Protein AF-A0A673VPM3-F1 (afdb_monomer)

InterPro domains:
  IPR019404 Mediator complex, subunit Med11 [PF10280] (8-72)
  IPR019404 Mediator complex, subunit Med11 [PTHR22890] (1-73)

Foldseek 3Di:
DVVVVVVVVLVVLVVVLVVLVVVLVVLVVVLVVQVPDPDHDVVSNVVSVVVSVVSVVVSVVSVVVSVCVVPDDPPPPPPDDD

Organism: Suricata suricatta (NCBI:txid37032)

Radius of gyration: 20.05 Å; Cα contacts (8 Å, |Δi|>4): 23; chains: 1; bounding box: 50×21×57 Å

Solvent-accessible surface area (backbone atoms only — not comparable to full-atom values): 4871 Å² total; per-residue (Å²): 118,70,68,61,54,54,53,51,53,50,50,49,52,52,52,52,45,54,54,49,52,53,51,48,53,52,49,52,52,52,48,54,57,41,66,71,41,100,77,56,58,62,73,58,48,54,52,49,50,54,50,44,54,52,50,52,53,49,47,52,53,52,51,51,51,54,50,50,62,72,68,49,75,77,92,78,80,90,84,84,88,130

Secondary structure (DSSP, 8-state):
-HHHHHHHHHHHHHHHHHHHHHHHHHHHHHHHHHHTSSS--HHHHHHHHHHHHHHHHHHHHHHHHHHHHHHS--S-S-----

pLDDT: mean 83.92, std 14.52, range [41.78, 95.62]

Mean predicted aligned error: 8.21 Å

Structure (mmCIF, N/CA/C/O backbone):
data_AF-A0A673VPM3-F1
#
_entry.id   AF-A0A673VPM3-F1
#
loop_
_atom_site.group_PDB
_atom_site.id
_atom_site.type_symbol
_atom_site.label_atom_id
_atom_site.label_alt_id
_atom_site.label_comp_id
_atom_site.label_asym_id
_atom_site.label_entity_id
_atom_site.label_seq_id
_atom_site.pdbx_PDB_ins_code
_atom_site.Cartn_x
_atom_site.Cartn_y
_atom_site.Cartn_z
_atom_site.occupancy
_atom_site.B_iso_or_equiv
_atom_site.auth_seq_id
_atom_site.auth_comp_id
_atom_site.auth_asym_id
_atom_site.auth_atom_id
_atom_site.pdbx_PDB_model_num
ATOM 1 N N . MET A 1 1 ? 10.908 6.983 -31.937 1.00 51.06 1 MET A N 1
ATOM 2 C CA . MET A 1 1 ? 9.502 7.086 -31.478 1.00 51.06 1 MET A CA 1
ATOM 3 C C . MET A 1 1 ? 9.117 5.991 -30.476 1.00 51.06 1 MET A C 1
ATOM 5 O O . MET A 1 1 ? 8.412 6.319 -29.538 1.00 51.06 1 MET A O 1
ATOM 9 N N . ALA A 1 2 ? 9.614 4.748 -30.579 1.00 56.59 2 ALA A N 1
ATOM 10 C CA . ALA A 1 2 ? 9.287 3.671 -29.623 1.00 56.59 2 ALA A CA 1
ATOM 11 C C . ALA A 1 2 ? 9.823 3.872 -28.183 1.00 56.59 2 ALA A C 1
ATOM 13 O O . ALA A 1 2 ? 9.148 3.526 -27.220 1.00 56.59 2 ALA A O 1
ATOM 14 N N . THR A 1 3 ? 10.998 4.483 -28.010 1.00 58.38 3 THR A N 1
ATOM 15 C CA . THR A 1 3 ? 11.625 4.697 -26.688 1.00 58.38 3 THR A CA 1
ATOM 16 C C . THR A 1 3 ? 10.865 5.684 -25.798 1.00 58.38 3 THR A C 1
ATOM 18 O O . THR A 1 3 ? 10.786 5.486 -24.590 1.00 58.38 3 THR A O 1
ATOM 21 N N . TYR A 1 4 ? 10.249 6.712 -26.390 1.00 62.38 4 TYR A N 1
ATOM 22 C CA . TYR A 1 4 ? 9.403 7.669 -25.668 1.00 62.38 4 TYR A CA 1
ATOM 23 C C . TYR A 1 4 ? 8.112 7.024 -25.148 1.00 62.38 4 TYR A C 1
ATOM 25 O O . TYR A 1 4 ? 7.633 7.393 -24.082 1.00 62.38 4 TYR A O 1
ATOM 33 N N . SER A 1 5 ? 7.576 6.030 -25.866 1.00 76.19 5 SER A N 1
ATOM 34 C CA . SER A 1 5 ? 6.382 5.291 -25.438 1.00 76.19 5 SER A CA 1
ATOM 35 C C . SER A 1 5 ? 6.649 4.481 -24.170 1.00 76.19 5 SER A C 1
ATOM 37 O O . SER A 1 5 ? 5.851 4.531 -23.241 1.00 76.19 5 SER A O 1
ATOM 39 N N . LEU A 1 6 ? 7.795 3.794 -24.109 1.00 79.69 6 LEU A N 1
ATOM 40 C CA . LEU A 1 6 ? 8.194 3.016 -22.936 1.00 79.69 6 LEU A CA 1
ATOM 41 C C . LEU A 1 6 ? 8.504 3.920 -21.736 1.00 79.69 6 LEU A C 1
ATOM 43 O O . LEU A 1 6 ? 8.099 3.619 -20.621 1.00 79.69 6 LEU A O 1
ATOM 47 N N . ALA A 1 7 ? 9.179 5.052 -21.954 1.00 79.94 7 ALA A N 1
ATOM 48 C CA . ALA A 1 7 ? 9.433 6.025 -20.891 1.00 79.94 7 ALA A CA 1
ATOM 49 C C . ALA A 1 7 ? 8.129 6.599 -20.302 1.00 79.94 7 ALA A C 1
ATOM 51 O O . ALA A 1 7 ? 8.003 6.700 -19.085 1.00 79.94 7 ALA A O 1
ATOM 52 N N . ASN A 1 8 ? 7.141 6.912 -21.146 1.00 86.25 8 ASN A N 1
ATOM 53 C CA . ASN A 1 8 ? 5.835 7.401 -20.696 1.00 86.25 8 ASN A CA 1
ATOM 54 C C . ASN A 1 8 ? 5.032 6.334 -19.937 1.00 86.25 8 ASN A C 1
ATOM 56 O O . ASN A 1 8 ? 4.379 6.652 -18.950 1.00 86.25 8 ASN A O 1
ATOM 60 N N . GLU A 1 9 ? 5.089 5.072 -20.364 1.00 86.50 9 GLU A N 1
ATOM 61 C CA . GLU A 1 9 ? 4.458 3.959 -19.642 1.00 86.50 9 GLU A CA 1
ATOM 62 C C . GLU A 1 9 ? 5.084 3.759 -18.255 1.00 86.50 9 GLU A C 1
ATOM 64 O O . GLU A 1 9 ? 4.378 3.555 -17.270 1.00 86.50 9 GLU A O 1
ATOM 69 N N . ARG A 1 10 ? 6.410 3.902 -18.157 1.00 86.44 10 ARG A N 1
ATOM 70 C CA . ARG A 1 10 ? 7.149 3.826 -16.890 1.00 86.44 10 ARG A CA 1
ATOM 71 C C . ARG A 1 10 ? 6.811 4.984 -15.956 1.00 86.44 10 ARG A C 1
ATOM 73 O O . ARG A 1 10 ? 6.597 4.749 -14.773 1.00 86.44 10 ARG A O 1
ATOM 80 N N . LEU A 1 11 ? 6.725 6.207 -16.485 1.00 89.56 11 LEU A N 1
ATOM 81 C CA . LEU A 1 11 ? 6.273 7.374 -15.721 1.00 89.56 11 LEU A CA 1
ATOM 82 C C 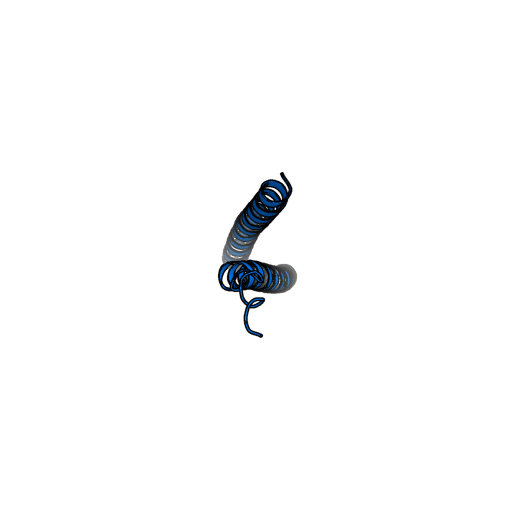. LEU A 1 11 ? 4.861 7.163 -15.178 1.00 89.56 11 LEU A C 1
ATOM 84 O O . LEU A 1 11 ? 4.633 7.363 -13.992 1.00 89.56 11 LEU A O 1
ATOM 88 N N . ARG A 1 12 ? 3.945 6.665 -16.011 1.00 90.44 12 ARG A N 1
ATOM 89 C CA . ARG A 1 12 ? 2.579 6.361 -15.583 1.00 90.44 12 ARG A CA 1
ATOM 90 C C . ARG A 1 12 ? 2.532 5.300 -14.482 1.00 90.44 12 ARG A C 1
ATOM 92 O O . ARG A 1 12 ? 1.794 5.462 -13.521 1.00 90.44 12 ARG A O 1
ATOM 99 N N . ALA A 1 13 ? 3.347 4.251 -14.589 1.00 89.19 13 ALA A N 1
ATOM 100 C CA . ALA A 1 13 ? 3.448 3.241 -13.540 1.00 89.19 13 ALA A CA 1
ATOM 101 C C . ALA A 1 13 ? 3.951 3.838 -12.212 1.00 89.19 13 ALA A C 1
ATOM 103 O O . ALA A 1 13 ? 3.461 3.470 -11.151 1.00 89.19 13 ALA A O 1
ATOM 104 N N . LEU A 1 14 ? 4.896 4.784 -12.256 1.00 92.50 14 LEU A N 1
ATOM 105 C CA . LEU A 1 14 ? 5.357 5.499 -11.060 1.00 92.50 14 LEU A CA 1
ATOM 106 C C . LEU A 1 14 ? 4.267 6.409 -10.471 1.00 92.50 14 LEU A C 1
ATOM 108 O O . LEU A 1 14 ? 4.093 6.414 -9.257 1.00 92.50 14 LEU A O 1
ATOM 112 N N . GLU A 1 15 ? 3.501 7.119 -11.302 1.00 94.25 15 GLU A N 1
ATOM 113 C CA . GLU A 1 15 ? 2.346 7.915 -10.851 1.00 94.25 15 GLU A CA 1
ATOM 114 C C . GLU A 1 15 ? 1.272 7.037 -10.184 1.00 94.25 15 GLU A C 1
ATOM 116 O O . GLU A 1 15 ? 0.708 7.406 -9.150 1.00 94.25 15 GLU A O 1
ATOM 121 N N . ASP A 1 16 ? 1.003 5.854 -10.744 1.00 92.38 16 ASP A N 1
ATOM 122 C CA . ASP A 1 16 ? 0.063 4.892 -10.167 1.00 92.38 16 ASP A CA 1
ATOM 123 C C . ASP A 1 16 ? 0.561 4.377 -8.802 1.00 92.38 16 ASP A C 1
ATOM 125 O O . ASP A 1 16 ? -0.223 4.336 -7.847 1.00 92.38 16 ASP A O 1
ATOM 129 N N . ILE A 1 17 ? 1.865 4.089 -8.672 1.00 94.12 17 ILE A N 1
ATOM 130 C CA . ILE A 1 17 ? 2.507 3.736 -7.392 1.00 94.12 17 ILE A CA 1
ATOM 131 C C . ILE A 1 17 ? 2.362 4.875 -6.371 1.00 94.12 17 ILE A C 1
ATOM 133 O O . ILE A 1 17 ? 1.976 4.630 -5.228 1.00 94.12 17 ILE A O 1
ATOM 137 N N . GLU A 1 18 ? 2.641 6.125 -6.753 1.00 95.50 18 GLU A N 1
ATOM 138 C CA . GLU A 1 18 ? 2.504 7.284 -5.857 1.00 95.50 18 GLU A CA 1
ATOM 139 C C . GLU A 1 18 ? 1.065 7.451 -5.360 1.00 95.50 18 GLU A C 1
ATOM 141 O O . GLU A 1 18 ? 0.826 7.689 -4.169 1.00 95.50 18 GLU A O 1
ATOM 146 N N . ARG A 1 19 ? 0.085 7.270 -6.253 1.00 95.50 19 ARG A N 1
ATOM 147 C CA . ARG A 1 19 ? -1.332 7.318 -5.888 1.00 95.50 19 ARG A CA 1
ATOM 148 C C . ARG A 1 19 ? -1.690 6.222 -4.889 1.00 95.50 19 ARG A C 1
ATOM 150 O O . ARG A 1 19 ? -2.443 6.472 -3.945 1.00 95.50 19 ARG A O 1
ATOM 157 N N . GLU A 1 20 ? -1.168 5.018 -5.086 1.00 93.69 20 G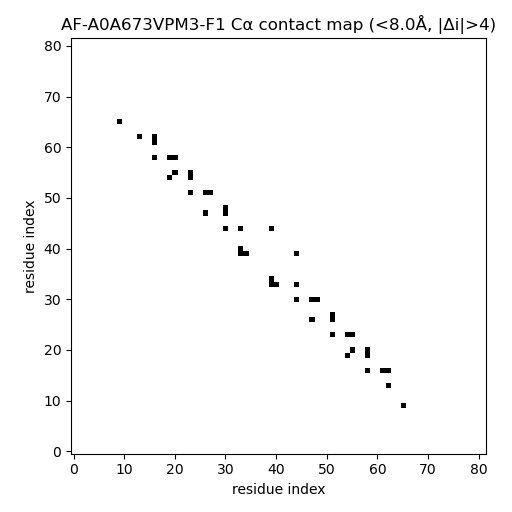LU A N 1
ATOM 158 C CA . GLU A 1 20 ? -1.422 3.890 -4.196 1.00 93.69 20 GLU A CA 1
ATOM 159 C C . GLU A 1 20 ? -0.779 4.084 -2.818 1.00 93.69 20 GLU A C 1
ATOM 161 O O . GLU A 1 20 ? -1.432 3.844 -1.803 1.00 93.69 20 GLU A O 1
ATOM 166 N N . ILE A 1 21 ? 0.432 4.646 -2.753 1.00 94.31 21 ILE A N 1
ATOM 167 C CA . ILE A 1 21 ? 1.061 5.063 -1.489 1.00 94.31 21 ILE A CA 1
ATOM 168 C C . ILE A 1 21 ? 0.170 6.068 -0.745 1.00 94.31 21 ILE A C 1
ATOM 170 O O . ILE A 1 21 ? -0.050 5.930 0.461 1.00 94.31 21 ILE A O 1
ATOM 174 N N . GLY A 1 22 ? -0.402 7.049 -1.450 1.00 94.88 22 GLY A N 1
ATOM 175 C CA . GLY A 1 22 ? -1.364 7.985 -0.863 1.00 94.88 22 GLY A CA 1
ATOM 176 C C . GLY A 1 22 ? -2.586 7.284 -0.252 1.00 94.88 22 GLY A C 1
ATOM 177 O O . GLY A 1 22 ? -3.003 7.611 0.863 1.00 94.88 22 GLY A O 1
ATOM 178 N N . ALA A 1 23 ? -3.127 6.275 -0.939 1.00 91.12 23 ALA A N 1
ATOM 179 C CA . ALA A 1 23 ? -4.246 5.474 -0.441 1.00 91.12 23 ALA A CA 1
ATOM 180 C C . ALA A 1 23 ? -3.867 4.629 0.790 1.00 91.12 23 ALA A C 1
ATOM 182 O O . ALA A 1 23 ? -4.641 4.556 1.748 1.00 91.12 23 ALA A O 1
ATOM 183 N N . ILE A 1 24 ? -2.662 4.047 0.809 1.00 93.50 24 ILE A N 1
ATOM 184 C CA . ILE A 1 24 ? -2.115 3.305 1.957 1.00 93.50 24 ILE A CA 1
ATOM 185 C C . ILE A 1 24 ? -2.037 4.208 3.194 1.00 93.50 24 ILE A C 1
ATOM 187 O O . ILE A 1 24 ? -2.496 3.822 4.272 1.00 93.50 24 ILE A O 1
ATOM 191 N N . LEU A 1 25 ? -1.508 5.426 3.042 1.00 93.69 25 LEU A N 1
ATOM 192 C CA . LEU A 1 25 ? -1.396 6.399 4.133 1.00 93.69 25 LEU A CA 1
ATOM 193 C C . LEU A 1 25 ? -2.770 6.820 4.672 1.00 93.69 25 LEU A C 1
ATOM 195 O O . LEU A 1 25 ? -2.965 6.894 5.887 1.00 93.69 25 LEU A O 1
ATOM 199 N N . GLN A 1 26 ? -3.745 7.047 3.789 1.00 91.19 26 GLN A N 1
ATOM 200 C CA . GLN A 1 26 ? -5.117 7.354 4.198 1.00 91.19 26 GLN A CA 1
ATOM 201 C C . GLN A 1 26 ? -5.764 6.188 4.963 1.00 91.19 26 GLN A C 1
ATOM 203 O O . GLN A 1 26 ? -6.445 6.409 5.972 1.00 91.19 26 GLN A O 1
ATOM 208 N N . ASN A 1 27 ? -5.543 4.950 4.511 1.00 89.19 27 ASN A N 1
ATOM 209 C CA . ASN A 1 27 ? -6.045 3.762 5.195 1.00 89.19 27 ASN A CA 1
ATOM 210 C C . ASN A 1 27 ? -5.432 3.645 6.599 1.00 89.19 27 ASN A C 1
ATOM 212 O O . ASN A 1 27 ? -6.160 3.525 7.584 1.00 89.19 27 ASN A O 1
ATOM 216 N N . ALA A 1 28 ? -4.112 3.811 6.713 1.00 89.81 28 ALA A N 1
ATOM 217 C CA . ALA A 1 28 ? -3.421 3.822 8.001 1.00 89.81 28 ALA A CA 1
ATOM 218 C C . ALA A 1 28 ? -3.987 4.890 8.956 1.00 89.81 28 ALA A C 1
ATOM 220 O O . ALA A 1 28 ? -4.261 4.593 10.118 1.00 89.81 28 ALA A O 1
ATOM 221 N N . GLY A 1 29 ? -4.248 6.106 8.464 1.00 90.44 29 GLY A N 1
ATOM 222 C CA . GLY A 1 29 ? -4.890 7.158 9.259 1.00 90.44 29 GLY A CA 1
ATOM 223 C C . GLY A 1 29 ? -6.294 6.775 9.744 1.00 90.44 29 GLY A C 1
ATOM 224 O O . GLY A 1 29 ? -6.649 7.033 10.894 1.00 90.44 29 GLY A O 1
ATOM 225 N N . THR A 1 30 ? -7.073 6.098 8.899 1.00 88.06 30 THR A N 1
ATOM 226 C CA . THR A 1 30 ? -8.415 5.602 9.249 1.00 88.06 30 THR A CA 1
ATOM 227 C C . THR A 1 30 ? -8.353 4.526 10.335 1.00 88.06 30 THR A C 1
ATOM 229 O O . THR A 1 30 ? -9.149 4.552 11.272 1.00 88.06 30 THR A O 1
ATOM 232 N N . VAL A 1 31 ? -7.387 3.608 10.247 1.00 89.38 31 VAL A N 1
ATOM 233 C CA . VAL A 1 31 ? -7.145 2.564 11.257 1.00 89.38 31 VAL A CA 1
ATOM 234 C C . VAL A 1 31 ? -6.757 3.179 12.601 1.00 89.38 31 VAL A C 1
ATOM 236 O O . VAL A 1 31 ? -7.331 2.815 13.624 1.00 89.38 31 VAL A O 1
ATOM 239 N N . ILE A 1 32 ? -5.835 4.146 12.608 1.00 91.06 32 ILE A N 1
ATOM 240 C CA . ILE A 1 32 ? -5.414 4.846 13.832 1.00 91.06 32 ILE A CA 1
ATOM 241 C C . ILE A 1 32 ? -6.606 5.553 14.496 1.00 91.06 32 ILE A C 1
ATOM 243 O O . ILE A 1 32 ? -6.769 5.466 15.712 1.00 91.06 32 ILE A O 1
ATOM 247 N N . LEU A 1 33 ? -7.469 6.204 13.710 1.00 90.69 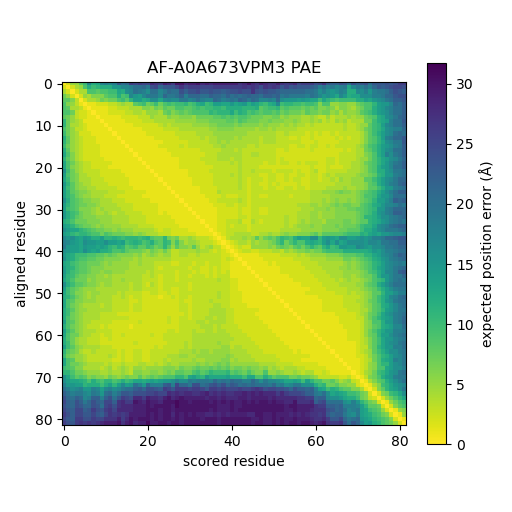33 LEU A N 1
ATOM 248 C CA . LEU A 1 33 ? -8.671 6.868 14.222 1.00 90.69 33 LEU A CA 1
ATOM 249 C C . LEU A 1 33 ? -9.712 5.879 14.770 1.00 90.69 33 LEU A C 1
ATOM 251 O O . LEU A 1 33 ? -10.402 6.167 15.746 1.00 90.69 33 LEU A O 1
ATOM 255 N N . GLU A 1 34 ? -9.857 4.710 14.150 1.00 89.88 34 GLU A N 1
ATOM 256 C CA . GLU A 1 34 ? -10.743 3.659 14.653 1.00 89.88 34 GLU A CA 1
ATOM 257 C C . GLU A 1 34 ? -10.229 3.084 15.981 1.00 89.88 34 GLU A C 1
ATOM 259 O O . GLU A 1 34 ? -11.013 2.866 16.903 1.00 89.88 34 GLU A O 1
ATOM 264 N N . LEU A 1 35 ? -8.911 2.906 16.106 1.00 90.44 35 LEU A N 1
ATOM 265 C CA . LEU A 1 35 ? -8.258 2.448 17.334 1.00 90.44 35 LEU A CA 1
ATOM 266 C C . LEU A 1 35 ? -8.348 3.459 18.483 1.00 90.44 35 LEU A C 1
ATOM 268 O O . LEU A 1 35 ? -8.279 3.055 19.640 1.00 90.44 35 LEU A O 1
ATOM 272 N N . SER A 1 36 ? -8.525 4.754 18.200 1.00 93.00 36 SER A N 1
ATOM 273 C CA . SER A 1 36 ? -8.694 5.768 19.249 1.00 93.00 36 SER A CA 1
ATOM 274 C C . SER A 1 36 ? -10.099 5.799 19.864 1.00 93.00 36 SER A C 1
ATOM 276 O O . SER A 1 36 ? -10.345 6.585 20.777 1.00 93.00 36 SER A O 1
ATOM 278 N N . LYS A 1 37 ? -11.049 5.003 19.356 1.00 93.19 37 LYS A N 1
ATOM 279 C CA . LYS A 1 37 ? -12.419 4.935 19.887 1.00 93.19 37 LYS A CA 1
ATOM 280 C C . LYS A 1 37 ? -12.478 4.055 21.136 1.00 93.19 37 LYS A C 1
ATOM 282 O O . LYS A 1 37 ? -11.816 3.029 21.207 1.00 93.19 37 LYS A O 1
ATOM 287 N N . GLU A 1 38 ? -13.365 4.394 22.076 1.00 87.88 38 GLU A N 1
ATOM 288 C CA . GLU A 1 38 ? -13.614 3.582 23.286 1.00 87.88 38 GLU A CA 1
ATOM 289 C C . GLU A 1 38 ? -14.096 2.156 22.967 1.00 87.88 38 GLU A C 1
ATOM 291 O O . GLU A 1 38 ? -13.818 1.214 23.706 1.00 87.88 38 GLU A O 1
ATOM 296 N N . LYS A 1 39 ? -14.817 1.996 21.851 1.00 91.75 39 LYS A N 1
ATOM 297 C CA . L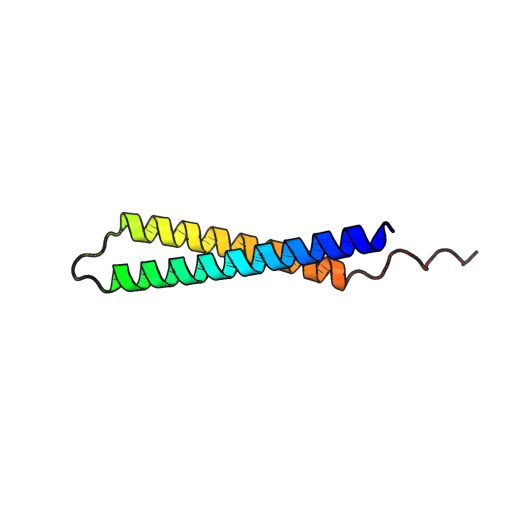YS A 1 39 ? -15.176 0.706 21.258 1.00 91.75 39 LYS A CA 1
ATOM 298 C C . LYS A 1 39 ? -14.758 0.693 19.798 1.00 91.75 39 LYS A C 1
ATOM 300 O O . LYS A 1 39 ? -15.440 1.279 18.956 1.00 91.75 39 LYS A O 1
ATOM 305 N N . SER A 1 40 ? -13.658 0.014 19.516 1.00 87.38 40 SER A N 1
ATOM 306 C CA . SER A 1 40 ? -13.169 -0.212 18.164 1.00 87.38 40 SER A CA 1
ATOM 307 C C . SER A 1 40 ? -13.942 -1.334 17.465 1.00 87.38 40 SER A C 1
ATOM 309 O O . SER 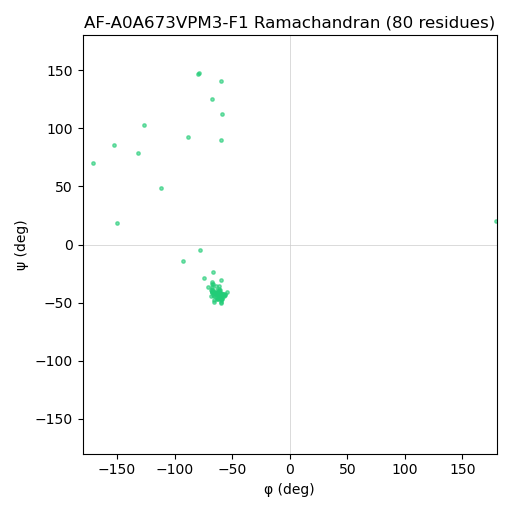A 1 40 ? -14.403 -2.298 18.082 1.00 87.38 40 SER A O 1
ATOM 311 N N . ASN A 1 41 ? -14.097 -1.216 16.147 1.00 91.50 41 ASN A N 1
ATOM 312 C CA . ASN A 1 41 ? -14.654 -2.279 15.317 1.00 91.50 41 ASN A CA 1
ATOM 313 C C . ASN A 1 41 ? -13.548 -3.231 14.835 1.00 91.50 41 ASN A C 1
ATOM 315 O O . ASN A 1 41 ? -12.950 -3.017 13.782 1.00 91.50 41 ASN A O 1
ATOM 319 N N . GLU A 1 42 ? -13.309 -4.309 15.582 1.00 90.06 42 GLU A N 1
ATOM 320 C CA . GLU A 1 42 ? -12.262 -5.301 15.281 1.00 90.06 42 GLU A CA 1
ATOM 321 C C . GLU A 1 42 ? -12.361 -5.880 13.862 1.00 90.06 42 GLU A C 1
ATOM 323 O O . GLU A 1 42 ? -11.363 -5.958 13.155 1.00 90.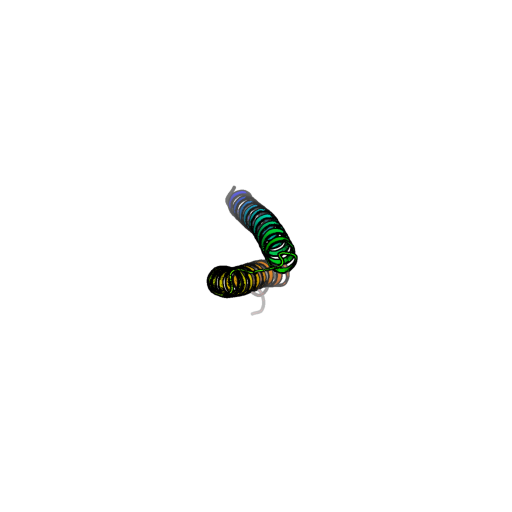06 42 GLU A O 1
ATOM 328 N N . ARG A 1 43 ? -13.572 -6.181 13.371 1.00 91.50 43 ARG A N 1
ATOM 329 C CA . ARG A 1 43 ? -13.755 -6.698 12.000 1.00 91.50 43 ARG A CA 1
ATOM 330 C C . ARG A 1 43 ? -13.344 -5.690 10.929 1.00 91.50 43 ARG A C 1
ATOM 332 O O . ARG A 1 43 ? -12.861 -6.080 9.867 1.00 91.50 43 ARG A O 1
ATOM 339 N N . LEU A 1 44 ? -13.592 -4.403 11.174 1.00 87.81 44 LEU A N 1
ATOM 340 C CA . LEU A 1 44 ? -13.142 -3.342 10.278 1.00 87.81 44 LEU A CA 1
ATOM 341 C C . LEU A 1 44 ? -11.616 -3.235 10.318 1.00 87.81 44 LEU A C 1
ATOM 343 O O . LEU A 1 44 ? -11.002 -3.152 9.260 1.00 87.81 44 LEU A O 1
ATOM 347 N N . LEU A 1 45 ? -11.021 -3.285 11.511 1.00 90.50 45 LEU A N 1
ATOM 348 C CA . LEU A 1 45 ? -9.572 -3.228 11.698 1.00 90.50 45 LEU A CA 1
ATOM 349 C C . LEU A 1 45 ? -8.859 -4.384 10.990 1.00 90.50 45 LEU A C 1
ATOM 351 O O . LEU A 1 45 ? -7.939 -4.125 10.221 1.00 90.50 45 LEU A O 1
ATOM 355 N N . ASP A 1 46 ? -9.332 -5.620 11.148 1.00 90.44 46 ASP A N 1
ATOM 356 C CA . ASP A 1 46 ? -8.758 -6.797 10.483 1.00 90.44 46 ASP A CA 1
ATOM 357 C C . ASP A 1 46 ? -8.814 -6.674 8.959 1.00 90.44 46 ASP A C 1
ATOM 359 O O . ASP A 1 46 ? -7.833 -6.926 8.255 1.00 90.44 46 ASP A O 1
ATOM 363 N N . ARG A 1 47 ? -9.962 -6.231 8.429 1.00 91.38 47 ARG A N 1
ATOM 364 C CA . ARG A 1 47 ? -10.122 -6.007 6.990 1.00 91.38 47 ARG A CA 1
ATOM 365 C C . ARG A 1 47 ? -9.165 -4.927 6.485 1.00 91.38 47 ARG A C 1
ATOM 367 O O . ARG A 1 47 ? -8.582 -5.092 5.415 1.00 91.38 47 ARG A O 1
ATOM 374 N N . GLN A 1 48 ? -9.028 -3.827 7.221 1.00 89.12 48 GLN A N 1
ATOM 375 C CA . GLN A 1 48 ? -8.156 -2.723 6.829 1.00 89.12 48 GLN A CA 1
ATOM 376 C C . GLN A 1 48 ? -6.677 -3.089 6.944 1.00 89.12 48 GLN A C 1
ATOM 378 O O . GLN A 1 48 ? -5.906 -2.724 6.062 1.00 89.12 48 GLN A O 1
ATOM 383 N N . ALA A 1 49 ? -6.291 -3.871 7.953 1.00 88.12 49 ALA A N 1
ATOM 384 C CA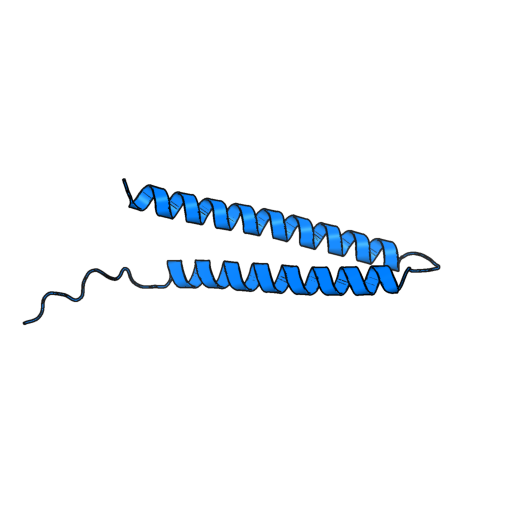 . ALA A 1 49 ? -4.946 -4.416 8.084 1.00 88.12 49 ALA A CA 1
ATOM 385 C C . ALA A 1 49 ? -4.605 -5.346 6.910 1.00 88.12 49 ALA A C 1
ATOM 387 O O . ALA A 1 49 ? -3.556 -5.187 6.290 1.00 88.12 49 ALA A O 1
ATOM 388 N N . ALA A 1 50 ? -5.517 -6.249 6.535 1.00 90.75 50 ALA A N 1
ATOM 389 C CA . ALA A 1 50 ? -5.329 -7.120 5.375 1.00 90.75 50 ALA A CA 1
ATOM 390 C C . ALA A 1 50 ? -5.188 -6.322 4.065 1.00 90.75 50 ALA A C 1
ATOM 392 O O . ALA A 1 50 ? -4.299 -6.603 3.261 1.00 90.75 50 ALA A O 1
ATOM 393 N N . ALA A 1 51 ? -6.029 -5.301 3.866 1.00 88.81 51 ALA A N 1
ATOM 394 C CA . ALA A 1 51 ? -5.945 -4.417 2.704 1.00 88.81 51 ALA A CA 1
ATOM 395 C C . ALA A 1 51 ? -4.630 -3.619 2.679 1.00 88.81 51 ALA A C 1
ATOM 397 O O . ALA A 1 51 ? -3.993 -3.522 1.635 1.00 88.81 51 ALA A O 1
ATOM 398 N N . PHE A 1 52 ? -4.195 -3.100 3.830 1.00 89.31 52 PHE A N 1
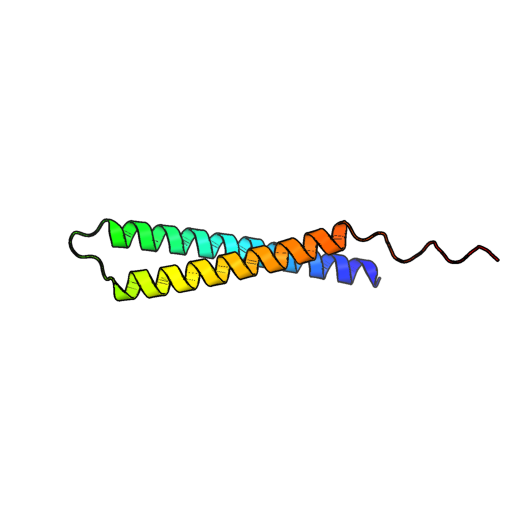ATOM 399 C CA . PHE A 1 52 ? -2.922 -2.398 3.975 1.00 89.31 52 PHE A CA 1
ATOM 400 C C . PHE A 1 52 ? -1.740 -3.297 3.597 1.00 89.31 52 PHE A C 1
ATOM 402 O O . PHE A 1 52 ? -0.912 -2.903 2.780 1.00 89.31 52 PHE A O 1
ATOM 409 N N . THR A 1 53 ? -1.681 -4.519 4.135 1.00 91.44 53 THR A N 1
ATOM 410 C CA . THR A 1 53 ? -0.615 -5.476 3.810 1.00 91.44 53 THR A CA 1
ATOM 411 C C . THR A 1 53 ? -0.583 -5.796 2.318 1.00 91.44 53 THR A C 1
ATOM 413 O O . THR A 1 53 ? 0.494 -5.777 1.725 1.00 91.44 53 THR A O 1
ATOM 416 N N . ALA A 1 54 ? -1.743 -6.037 1.699 1.00 92.88 54 ALA A N 1
ATOM 417 C CA . ALA A 1 54 ? -1.826 -6.324 0.270 1.00 92.88 54 ALA A CA 1
ATOM 418 C C . ALA A 1 54 ? -1.325 -5.149 -0.590 1.00 92.88 54 ALA A C 1
ATOM 420 O O . ALA A 1 54 ? -0.531 -5.359 -1.506 1.00 92.88 54 ALA A O 1
ATOM 421 N N . SER A 1 55 ? -1.728 -3.915 -0.273 1.00 91.81 55 SER A N 1
ATOM 422 C CA . SER A 1 55 ? -1.272 -2.729 -1.008 1.00 91.81 55 SER A CA 1
ATOM 423 C C . SER A 1 55 ? 0.225 -2.467 -0.829 1.00 91.81 55 SER A C 1
ATOM 425 O O . SER A 1 55 ? 0.904 -2.155 -1.801 1.00 91.81 55 SER A O 1
ATOM 427 N N . VAL A 1 56 ? 0.777 -2.648 0.377 1.00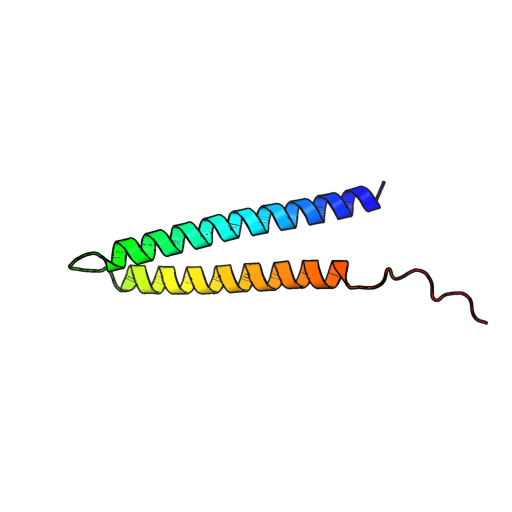 94.06 56 VAL A N 1
ATOM 428 C CA . VAL A 1 56 ? 2.229 -2.511 0.603 1.00 94.06 56 VAL A CA 1
ATOM 429 C C . VAL A 1 56 ? 3.013 -3.536 -0.219 1.00 94.06 56 VAL A C 1
ATOM 431 O O . VAL A 1 56 ? 3.987 -3.171 -0.873 1.00 94.06 56 VAL A O 1
ATOM 434 N N . GLN A 1 57 ? 2.567 -4.796 -0.239 1.00 95.31 57 GLN A N 1
ATOM 435 C CA . GLN A 1 57 ? 3.195 -5.847 -1.047 1.00 95.31 57 GLN A CA 1
ATOM 436 C C . GLN A 1 57 ? 3.143 -5.533 -2.546 1.00 95.31 57 GLN A C 1
ATOM 438 O O . GLN A 1 57 ? 4.113 -5.781 -3.262 1.00 95.31 57 GLN A O 1
ATOM 443 N N . HIS A 1 58 ? 2.026 -4.981 -3.027 1.00 94.19 58 HIS A N 1
ATOM 444 C CA . HIS A 1 58 ? 1.891 -4.599 -4.428 1.00 94.19 58 HIS A CA 1
ATOM 445 C C . HIS A 1 58 ? 2.849 -3.460 -4.800 1.00 94.19 58 HIS A C 1
ATOM 447 O O . HIS A 1 58 ? 3.626 -3.604 -5.745 1.00 94.19 58 HIS A O 1
ATOM 453 N N . VAL A 1 59 ? 2.873 -2.388 -4.000 1.00 95.62 59 VAL A N 1
ATOM 454 C CA . VAL A 1 59 ? 3.786 -1.250 -4.182 1.00 95.62 59 VAL A CA 1
ATOM 455 C C . VAL A 1 59 ? 5.250 -1.700 -4.170 1.00 95.62 59 VAL A C 1
ATOM 457 O O . VAL A 1 59 ? 6.031 -1.286 -5.027 1.00 95.62 59 VAL A O 1
ATOM 460 N N . GLU A 1 60 ? 5.635 -2.578 -3.241 1.00 95.31 60 GLU A N 1
ATOM 461 C CA . GLU A 1 60 ? 6.995 -3.124 -3.168 1.00 95.31 60 GLU A CA 1
ATOM 462 C C . GLU A 1 60 ? 7.367 -3.915 -4.433 1.00 95.31 60 GLU A C 1
ATOM 464 O O . GLU A 1 60 ? 8.469 -3.753 -4.972 1.00 95.31 60 GLU A O 1
ATOM 469 N N . ALA A 1 61 ? 6.456 -4.755 -4.933 1.00 94.25 61 ALA A N 1
ATOM 470 C CA . ALA A 1 61 ? 6.677 -5.557 -6.131 1.00 94.25 61 ALA A CA 1
ATOM 471 C C . ALA A 1 61 ? 6.856 -4.686 -7.386 1.00 94.25 61 ALA A C 1
ATOM 473 O O . ALA A 1 61 ? 7.795 -4.912 -8.161 1.00 94.25 61 ALA A O 1
ATOM 474 N N . GLU A 1 62 ? 6.001 -3.675 -7.555 1.00 93.62 62 GLU A N 1
ATOM 475 C CA . GLU A 1 62 ? 6.048 -2.726 -8.670 1.00 93.62 62 GLU A CA 1
ATOM 476 C C . GLU A 1 62 ? 7.318 -1.868 -8.625 1.00 93.62 62 GLU A C 1
ATOM 478 O O . GLU A 1 62 ? 8.062 -1.805 -9.608 1.00 93.62 62 GLU A O 1
ATOM 483 N N . LEU A 1 63 ? 7.658 -1.293 -7.465 1.00 93.69 63 LEU A N 1
ATOM 484 C CA . LEU A 1 63 ? 8.909 -0.548 -7.287 1.00 93.69 63 LEU A CA 1
ATOM 485 C C . LEU A 1 63 ? 10.130 -1.418 -7.587 1.00 93.69 63 LEU A C 1
ATOM 487 O O . LEU A 1 63 ? 11.043 -0.993 -8.296 1.00 93.69 63 LEU A O 1
ATOM 491 N N . SER A 1 64 ? 10.131 -2.665 -7.117 1.00 92.94 64 SER A N 1
ATOM 492 C CA . SER A 1 64 ? 11.203 -3.618 -7.408 1.00 92.94 64 SER A CA 1
ATOM 493 C C . SER A 1 64 ? 11.332 -3.902 -8.907 1.00 92.94 64 SER A C 1
ATOM 495 O O . SER A 1 64 ? 12.445 -4.073 -9.410 1.00 92.94 64 SER A O 1
ATOM 497 N N . ALA A 1 65 ? 10.220 -3.943 -9.647 1.00 89.81 65 ALA A N 1
ATOM 498 C CA . ALA A 1 65 ? 10.233 -4.093 -11.099 1.00 89.81 65 ALA A CA 1
ATOM 499 C C . ALA A 1 65 ? 10.815 -2.857 -11.802 1.00 89.81 65 ALA A C 1
ATOM 501 O O . ALA A 1 65 ? 11.622 -3.015 -12.720 1.00 89.81 65 ALA A O 1
ATOM 502 N N . GLN A 1 66 ? 10.474 -1.648 -11.346 1.00 87.44 66 GLN A N 1
ATOM 503 C CA . GLN A 1 66 ? 11.057 -0.409 -11.874 1.00 87.44 66 GLN A CA 1
ATOM 504 C C . GLN A 1 66 ? 12.562 -0.323 -11.590 1.00 87.44 66 GLN A C 1
ATOM 506 O O . GLN A 1 66 ? 13.335 0.013 -12.486 1.00 87.44 66 GLN A O 1
ATOM 511 N N . ILE A 1 67 ? 13.000 -0.707 -10.386 1.00 89.31 67 ILE A N 1
ATOM 512 C CA . ILE A 1 67 ? 14.425 -0.769 -10.032 1.00 89.31 67 ILE A CA 1
ATOM 513 C C . ILE A 1 67 ? 15.158 -1.739 -10.957 1.00 89.31 67 ILE A C 1
ATOM 515 O O . ILE A 1 67 ? 16.156 -1.352 -11.555 1.00 89.31 67 ILE A O 1
ATOM 519 N N . ARG A 1 68 ? 14.655 -2.972 -11.126 1.00 87.69 68 ARG A N 1
ATOM 520 C CA . ARG A 1 68 ? 15.264 -3.957 -12.040 1.00 87.69 68 ARG A CA 1
ATOM 521 C C . ARG A 1 68 ? 15.380 -3.420 -13.460 1.00 87.69 68 ARG A C 1
ATOM 523 O O . ARG A 1 68 ? 16.414 -3.602 -14.086 1.00 87.69 68 ARG A O 1
ATOM 530 N N . TYR A 1 69 ? 14.349 -2.739 -13.951 1.00 83.38 69 TYR A N 1
ATOM 531 C CA . TYR A 1 69 ? 14.372 -2.128 -15.277 1.00 83.38 69 TYR A CA 1
ATOM 532 C C . TYR A 1 69 ? 15.468 -1.055 -15.413 1.00 83.38 69 TYR A C 1
ATOM 534 O O . TYR A 1 69 ? 16.143 -1.003 -16.436 1.00 83.38 69 TYR A O 1
ATOM 542 N N . LEU A 1 70 ? 15.678 -0.227 -14.385 1.00 82.94 70 LEU A N 1
ATOM 543 C CA . LEU A 1 70 ? 16.721 0.805 -14.380 1.00 82.94 70 LEU A CA 1
ATOM 544 C C . LEU A 1 70 ? 18.136 0.239 -14.196 1.00 82.94 70 LEU A C 1
ATOM 546 O O . LEU A 1 70 ? 19.099 0.856 -14.648 1.00 82.94 70 LEU A O 1
ATOM 550 N N . THR A 1 71 ? 18.276 -0.900 -13.515 1.00 84.44 71 THR A N 1
ATOM 551 C CA . THR A 1 71 ? 19.578 -1.527 -13.246 1.00 84.44 71 THR A CA 1
ATOM 552 C C . THR A 1 71 ? 19.988 -2.558 -14.293 1.00 84.44 71 THR A C 1
ATOM 554 O O . THR A 1 71 ? 21.161 -2.935 -14.331 1.00 84.44 71 THR A O 1
ATOM 557 N N . GLN A 1 72 ? 19.068 -3.010 -15.153 1.00 74.81 72 GLN A N 1
ATOM 558 C CA . GLN A 1 72 ? 19.405 -3.914 -16.246 1.00 74.81 72 GLN A CA 1
ATOM 559 C C . GLN A 1 72 ? 20.277 -3.167 -17.268 1.00 74.81 72 GLN A C 1
ATOM 561 O O . GLN A 1 72 ? 19.881 -2.100 -17.748 1.00 74.81 72 GLN A O 1
ATOM 566 N N . PRO A 1 73 ? 21.468 -3.686 -17.618 1.00 63.12 73 PRO A N 1
ATOM 567 C CA . PRO A 1 73 ? 22.257 -3.093 -18.685 1.00 63.12 73 PRO A CA 1
ATOM 568 C C . PRO A 1 73 ? 21.429 -3.121 -19.978 1.00 63.12 73 PRO A C 1
ATOM 570 O O . PRO A 1 73 ? 20.723 -4.103 -20.217 1.00 63.12 73 PRO A O 1
ATOM 573 N N . PRO A 1 74 ? 21.482 -2.072 -20.817 1.00 63.38 74 PRO A N 1
ATOM 574 C CA . PRO A 1 74 ? 20.787 -2.089 -22.093 1.00 63.38 74 PRO A CA 1
ATOM 575 C C . PRO A 1 74 ? 21.312 -3.275 -22.908 1.00 63.38 74 PRO A C 1
ATOM 577 O O . PRO A 1 74 ? 22.483 -3.294 -23.297 1.00 63.38 74 PRO A O 1
ATOM 580 N N . ASP A 1 75 ? 20.459 -4.274 -23.139 1.00 66.44 75 ASP A N 1
ATOM 581 C CA . ASP A 1 75 ? 20.745 -5.413 -24.011 1.00 66.44 75 ASP A CA 1
ATOM 582 C C . ASP A 1 75 ? 21.023 -4.882 -25.426 1.00 66.44 75 ASP A C 1
ATOM 584 O O . ASP A 1 75 ? 20.114 -4.645 -26.220 1.00 66.44 75 ASP A O 1
ATOM 588 N N . GLY A 1 76 ? 22.294 -4.586 -25.723 1.00 55.03 76 GLY A N 1
ATOM 589 C CA . GLY A 1 76 ? 22.620 -3.862 -26.951 1.00 55.03 76 GLY A CA 1
ATOM 590 C C . GLY A 1 76 ? 24.086 -3.538 -27.237 1.00 55.03 76 GLY A C 1
ATOM 591 O O . GLY A 1 76 ? 24.335 -2.632 -28.025 1.00 55.03 76 GLY A O 1
ATOM 592 N N . SER A 1 77 ? 25.078 -4.222 -26.649 1.00 45.44 77 SER A N 1
ATOM 593 C CA . SER A 1 77 ? 26.489 -4.032 -27.070 1.00 45.44 77 SER A CA 1
ATOM 594 C C . SER A 1 77 ? 27.428 -5.243 -26.924 1.00 45.44 77 SER A C 1
ATOM 596 O O . SER A 1 77 ? 28.647 -5.105 -27.032 1.00 45.44 77 SER A O 1
ATOM 598 N N . HIS A 1 78 ? 26.902 -6.466 -26.798 1.00 47.56 78 HIS A N 1
ATOM 599 C CA . HIS A 1 78 ? 27.708 -7.698 -26.876 1.00 47.56 78 HIS A CA 1
ATOM 600 C C . HIS A 1 78 ? 27.413 -8.533 -28.131 1.00 47.56 78 HIS A C 1
ATOM 602 O O . HIS A 1 78 ? 27.247 -9.745 -28.086 1.00 47.56 78 HIS A O 1
ATOM 608 N N . SER A 1 79 ? 27.406 -7.878 -29.292 1.00 48.78 79 SER A N 1
ATOM 609 C CA . SER A 1 79 ? 27.568 -8.543 -30.592 1.00 48.78 79 SER A CA 1
ATOM 610 C C . SER A 1 79 ? 28.606 -7.802 -31.422 1.00 48.78 79 SER A C 1
ATOM 612 O O . SER A 1 79 ? 28.276 -6.997 -32.284 1.00 48.78 79 SER A O 1
ATOM 614 N N . ARG A 1 80 ? 29.884 -8.043 -31.109 1.00 47.97 80 ARG A N 1
ATOM 615 C CA . ARG A 1 80 ? 31.024 -7.891 -32.030 1.00 47.97 80 ARG A CA 1
ATOM 616 C C . ARG A 1 80 ? 32.287 -8.463 -31.388 1.00 47.97 80 ARG A C 1
ATOM 618 O O . ARG A 1 80 ? 33.178 -7.713 -31.015 1.00 47.97 80 ARG A O 1
ATOM 625 N N . LYS A 1 81 ? 32.351 -9.787 -31.240 1.00 46.56 81 LYS A N 1
ATOM 626 C CA . LYS A 1 81 ? 33.616 -10.541 -31.203 1.00 46.56 81 LYS A CA 1
ATOM 627 C C . LYS A 1 81 ? 33.376 -11.968 -31.694 1.00 46.56 81 LYS A C 1
ATOM 629 O O . LYS A 1 81 ? 33.123 -12.855 -30.883 1.00 46.56 81 LYS A O 1
ATOM 634 N N . GLN A 1 82 ? 33.436 -12.148 -33.010 1.00 41.78 82 GLN A N 1
ATOM 635 C CA . GLN A 1 82 ? 34.309 -13.103 -33.706 1.00 41.78 82 GLN A CA 1
ATOM 636 C C . GLN A 1 82 ? 34.105 -12.969 -35.212 1.00 41.78 82 GLN A C 1
ATOM 638 O O . GLN A 1 82 ? 32.937 -12.801 -35.624 1.00 41.78 82 GLN A O 1
#

Sequence (82 aa):
MATYSLANERLRALEDIEREIGAILQNAGTVILELSKEKSNERLLDRQAAAFTASVQHVEAELSAQIRYLTQPPDGSHSRKQ

Nearest PDB structures (foldseek):
  3aai-assembly1_A  TM=8.720E-01  e=2.436E-01  Thermus thermophilus HB8
  3lay-assembly1_J  TM=7.111E-01  e=1.267E+00  Salmonella enterica subsp. enterica serovar Typhimurium
  3lay-assembly1_G  TM=7.460E-01  e=1.762E+00  Salmonella enterica subsp. enterica serovar Typhimurium
  7n6g-assembly1_3I  TM=5.258E-01  e=8.034E+00  Chlamydomonas reinhardtii